Protein AF-A0A954PNB1-F1 (afdb_monomer_lite)

Radius of gyration: 16.3 Å; chains: 1; bounding box: 47×31×42 Å

Sequence (155 aa):
MASLRKEGLSLETLQLLATGQEPADAYVCELLATLESEDEEVRAWASDALQTVEQPAPQLADTLAGLCSSGQTPPVASWACKLLSKLDAAAEQHQSALVDVLEKHPEITVRQQAAIALSTVSKWTSAAAEALQRAASSSDPRLQRLATAALAARR

Foldseek 3Di:
DDDDPDPADDLVRLQCLLVVVDPLLVCLVRLLVQCPDPDPSSNVSSLSSLVRHQAHDLVCLVVLLVQCDLVHDLVSNLSSLQNNLNNQVSLQVSLVSLLCSLPPRPDPSSVLSSLSSLLSHPDDDPSSLVSLVVQCVDPPVSSVVSSVVSNVVPD

Structure (mmCIF, N/CA/C/O backbone):
data_AF-A0A954PNB1-F1
#
_entry.id   AF-A0A954PNB1-F1
#
loop_
_atom_site.group_PDB
_atom_site.id
_atom_site.type_symbol
_atom_site.label_atom_id
_atom_site.label_alt_id
_atom_site.label_comp_id
_atom_site.label_asym_id
_atom_site.label_entity_id
_atom_site.label_seq_id
_atom_site.pdbx_PDB_ins_code
_atom_site.Cartn_x
_atom_site.Cartn_y
_atom_site.Cartn_z
_atom_site.occupancy
_atom_site.B_iso_or_equiv
_atom_site.auth_seq_id
_atom_site.auth_comp_id
_atom_site.auth_asym_id
_atom_site.auth_atom_id
_atom_site.pdbx_PDB_model_num
ATOM 1 N N . MET A 1 1 ? -27.388 -14.432 21.158 1.00 35.84 1 MET A N 1
ATOM 2 C CA . MET A 1 1 ? -26.585 -15.577 20.681 1.00 35.84 1 MET A CA 1
ATOM 3 C C . MET A 1 1 ? -25.169 -15.066 20.499 1.00 35.84 1 MET A C 1
ATOM 5 O O . MET A 1 1 ? -24.960 -14.194 19.673 1.00 35.84 1 MET A O 1
ATOM 9 N N . ALA A 1 2 ? -24.257 -15.479 21.378 1.00 53.31 2 ALA A N 1
ATOM 10 C CA . ALA A 1 2 ? -22.874 -15.015 21.423 1.00 53.31 2 ALA A CA 1
ATOM 11 C C . ALA A 1 2 ? -21.974 -15.972 20.618 1.00 53.31 2 ALA A C 1
ATOM 13 O O . ALA A 1 2 ? -21.882 -17.150 20.957 1.00 53.31 2 ALA A O 1
ATOM 14 N N . SER A 1 3 ? -21.373 -15.476 19.536 1.00 33.75 3 SER A N 1
ATOM 15 C CA . SER A 1 3 ? -20.312 -16.092 18.708 1.00 33.75 3 SER A CA 1
ATOM 16 C C . SER A 1 3 ? -20.123 -15.170 17.499 1.00 33.75 3 SER A C 1
ATOM 18 O O . SER A 1 3 ? -21.112 -14.886 16.845 1.00 33.75 3 SER A O 1
ATOM 20 N N . LEU A 1 4 ? -18.973 -14.614 17.125 1.00 35.09 4 LEU A N 1
ATOM 21 C CA . LEU A 1 4 ? -17.576 -14.805 17.488 1.00 35.09 4 LEU A CA 1
ATOM 22 C C . LEU A 1 4 ? -16.908 -13.416 17.431 1.00 35.09 4 LEU A C 1
ATOM 24 O O . LEU A 1 4 ? -16.832 -12.831 16.355 1.00 35.09 4 LEU A O 1
ATOM 28 N N . ARG A 1 5 ? -16.410 -12.871 18.549 1.00 40.25 5 ARG A N 1
ATOM 29 C CA . ARG A 1 5 ? -15.445 -11.761 18.475 1.00 40.25 5 ARG A CA 1
ATOM 30 C C . ARG A 1 5 ? -14.096 -12.375 18.106 1.00 40.25 5 ARG A C 1
ATOM 32 O O . ARG A 1 5 ? -13.353 -12.775 18.994 1.00 40.25 5 ARG A O 1
ATOM 39 N N . LYS A 1 6 ? -13.819 -12.529 16.807 1.00 45.72 6 LYS A N 1
ATOM 40 C CA . LYS A 1 6 ? -12.425 -12.583 16.350 1.00 45.72 6 LYS A CA 1
ATOM 41 C C . LYS A 1 6 ? -11.812 -11.222 16.678 1.00 45.72 6 LYS A C 1
ATOM 43 O O . LYS A 1 6 ? -12.467 -10.203 16.492 1.00 45.72 6 LYS A O 1
ATOM 48 N N . GLU A 1 7 ? -10.620 -11.247 17.250 1.00 53.81 7 GLU A N 1
ATOM 49 C CA . GLU A 1 7 ? -9.837 -10.110 17.734 1.00 53.81 7 GLU A CA 1
ATOM 50 C C . GLU A 1 7 ? -9.580 -9.083 16.618 1.00 53.81 7 GLU A C 1
ATOM 52 O O . GLU A 1 7 ? -8.560 -9.115 15.941 1.00 53.81 7 GLU A O 1
ATOM 57 N N . GLY A 1 8 ? -10.538 -8.188 16.401 1.00 71.12 8 GLY A N 1
ATOM 58 C CA . GLY A 1 8 ? -10.480 -7.110 15.423 1.00 71.12 8 GLY A CA 1
ATOM 59 C C . GLY A 1 8 ? -11.195 -5.877 15.962 1.00 71.12 8 GLY A C 1
ATOM 60 O O . GLY A 1 8 ? -11.963 -5.963 16.927 1.00 71.12 8 GLY A O 1
ATOM 61 N N . LEU A 1 9 ? -10.916 -4.722 15.361 1.00 87.25 9 LEU A N 1
ATOM 62 C CA . LEU A 1 9 ? -11.548 -3.460 15.740 1.00 87.25 9 LEU A CA 1
ATOM 63 C C . LEU A 1 9 ? -13.069 -3.568 15.572 1.00 87.25 9 LEU A C 1
ATOM 65 O O . LEU A 1 9 ? -13.566 -4.177 14.624 1.00 87.25 9 LEU A O 1
ATOM 69 N N . SER A 1 10 ? -13.820 -2.994 16.514 1.00 91.62 10 SER A N 1
ATOM 70 C CA . SER A 1 10 ? -15.279 -2.961 16.399 1.00 91.62 10 SER A CA 1
ATOM 71 C C . SER A 1 10 ? -15.707 -2.031 15.259 1.00 91.62 10 SER A C 1
ATOM 73 O O . SER A 1 10 ? -14.982 -1.093 14.931 1.00 91.62 10 SER A O 1
ATOM 75 N N . LEU A 1 11 ? -16.894 -2.251 14.681 1.00 92.50 11 LEU A N 1
ATOM 76 C CA . LEU A 1 11 ? -17.430 -1.376 13.629 1.00 92.50 11 LEU A CA 1
ATOM 77 C C . LEU A 1 11 ? -17.511 0.089 14.087 1.00 92.50 11 LEU A C 1
ATOM 79 O O . LEU A 1 11 ? -17.130 0.986 13.345 1.00 92.50 11 LEU A O 1
ATOM 83 N N . GLU A 1 12 ? -17.940 0.315 15.331 1.00 94.31 12 GLU A N 1
ATOM 84 C CA . GLU A 1 12 ? -17.984 1.647 15.942 1.00 94.31 12 GLU A CA 1
ATOM 85 C C . GLU A 1 12 ? -16.582 2.267 16.015 1.00 94.31 12 GLU A C 1
ATOM 87 O O . GLU A 1 12 ? -16.390 3.408 15.608 1.00 94.31 12 GLU A O 1
ATOM 92 N N . THR A 1 13 ? -15.575 1.499 16.443 1.00 95.06 13 THR A N 1
ATOM 93 C CA . THR A 1 13 ? -14.181 1.966 16.471 1.00 95.06 13 THR A CA 1
ATOM 94 C C . THR A 1 13 ? -13.690 2.329 15.072 1.00 95.06 13 THR A C 1
ATOM 96 O O . THR A 1 13 ? -13.130 3.400 14.881 1.00 95.06 13 THR A O 1
ATOM 99 N N . LEU A 1 14 ? -13.933 1.477 14.072 1.00 96.31 14 LEU A N 1
ATOM 100 C CA . LEU A 1 14 ? -13.531 1.749 12.691 1.00 96.31 14 LEU A CA 1
ATOM 101 C C . LEU A 1 14 ? -14.167 3.038 12.156 1.00 96.31 14 LEU A C 1
ATOM 103 O O . LEU A 1 14 ? -13.483 3.835 11.520 1.00 96.31 14 LEU A O 1
ATOM 107 N N . GLN A 1 15 ? -15.446 3.270 12.462 1.00 96.50 15 GLN A N 1
ATOM 108 C CA . GLN A 1 15 ? -16.148 4.500 12.100 1.00 96.50 15 GLN A CA 1
ATOM 109 C C . GLN A 1 15 ? -15.525 5.728 12.768 1.00 96.50 15 GLN A C 1
ATOM 111 O O . GLN A 1 15 ? -15.269 6.711 12.080 1.00 96.50 15 GLN A O 1
ATOM 116 N N . LEU A 1 16 ? -15.224 5.667 14.070 1.00 97.19 16 LEU A N 1
ATOM 117 C CA . LEU A 1 16 ? -14.576 6.767 14.796 1.00 97.19 16 LEU A CA 1
ATOM 118 C C . LEU A 1 16 ? -13.187 7.106 14.225 1.00 97.19 16 LEU A C 1
ATOM 120 O O . LEU A 1 16 ? -12.836 8.282 14.116 1.00 97.19 16 LEU A O 1
ATOM 124 N N . LEU A 1 17 ? -12.409 6.094 13.827 1.00 96.75 17 LEU A N 1
ATOM 125 C CA . LEU A 1 17 ? -11.098 6.282 13.193 1.00 96.75 17 LEU A CA 1
ATOM 126 C C . LEU A 1 17 ? -11.230 6.870 11.776 1.00 96.75 17 LEU A C 1
ATOM 128 O O . LEU A 1 17 ? -10.473 7.763 11.390 1.00 96.75 17 LEU A O 1
ATOM 132 N N . ALA A 1 18 ? -12.213 6.402 11.003 1.00 96.06 18 ALA A N 1
ATOM 133 C CA . ALA A 1 18 ? -12.477 6.862 9.640 1.00 96.06 18 ALA A CA 1
ATOM 134 C C . ALA A 1 18 ? -13.026 8.295 9.578 1.00 96.06 18 ALA A C 1
ATOM 136 O O . ALA A 1 18 ? -12.723 9.036 8.645 1.00 96.06 18 ALA A O 1
ATOM 137 N N . THR A 1 19 ? -13.806 8.718 10.574 1.00 96.06 19 THR A N 1
ATOM 138 C CA . THR A 1 19 ? -14.306 10.098 10.682 1.00 96.06 19 THR A CA 1
ATOM 139 C C . THR A 1 19 ? -13.292 11.050 11.322 1.00 96.06 19 THR A C 1
ATOM 141 O O . THR A 1 19 ? -13.546 12.254 11.383 1.00 96.06 19 THR A O 1
ATOM 144 N N . GLY A 1 20 ? -12.151 10.535 11.796 1.00 92.50 20 GLY A N 1
ATOM 145 C CA . GLY A 1 20 ? -11.115 11.309 12.482 1.00 92.50 20 GLY A CA 1
ATOM 146 C C . GLY A 1 20 ? -11.498 11.742 13.900 1.00 92.50 20 GLY A C 1
ATOM 147 O O . GLY A 1 20 ? -10.863 12.632 14.463 1.00 92.50 20 GLY A O 1
ATOM 148 N N . GLN A 1 21 ? -12.539 11.142 14.486 1.00 93.75 21 GLN A N 1
ATOM 149 C CA . GLN A 1 21 ? -12.881 11.338 15.898 1.00 93.75 21 GLN A CA 1
ATOM 150 C C . GLN A 1 21 ? -11.854 10.668 16.820 1.00 93.75 21 GLN A C 1
ATOM 152 O O . GLN A 1 21 ? -11.622 11.151 17.927 1.00 93.75 21 GLN A O 1
ATOM 157 N N . GLU A 1 22 ? -11.214 9.600 16.341 1.00 92.94 22 GLU A N 1
ATOM 158 C CA . GLU A 1 22 ? -10.046 8.977 16.959 1.00 92.94 22 GLU A CA 1
ATOM 159 C C . GLU A 1 22 ? -8.860 8.926 15.977 1.00 92.94 22 GLU A C 1
ATOM 161 O O . GLU A 1 22 ? -9.062 8.804 14.766 1.00 92.94 22 GLU A O 1
ATOM 166 N N . PRO A 1 23 ? -7.610 9.017 16.469 1.00 93.19 23 PRO A N 1
ATOM 167 C CA . PRO A 1 23 ? -6.432 8.977 15.610 1.00 93.19 23 PRO A CA 1
ATOM 168 C C . PRO A 1 23 ? -6.163 7.558 15.086 1.00 93.19 23 PRO A C 1
ATOM 170 O O . PRO A 1 23 ? -5.864 6.642 15.854 1.00 93.19 23 PRO A O 1
ATOM 173 N N . ALA A 1 24 ? -6.198 7.388 13.762 1.00 95.00 24 ALA A N 1
ATOM 174 C CA . ALA A 1 24 ? -5.935 6.110 13.095 1.00 95.00 24 ALA A CA 1
ATOM 175 C C . ALA A 1 24 ? -4.463 5.664 13.152 1.00 95.00 24 ALA A C 1
ATOM 177 O O . ALA A 1 24 ? -4.180 4.473 13.022 1.00 95.00 24 ALA A O 1
ATOM 178 N N . ASP A 1 25 ? -3.521 6.586 13.388 1.00 92.81 25 ASP A N 1
ATOM 179 C CA . ASP A 1 25 ? -2.079 6.302 13.346 1.00 92.81 25 ASP A CA 1
ATOM 180 C C . ASP A 1 25 ? -1.652 5.229 14.366 1.00 92.81 25 ASP A C 1
ATOM 182 O O . ASP A 1 25 ? -0.714 4.469 14.120 1.00 92.81 25 ASP A O 1
ATOM 186 N N . ALA A 1 26 ? -2.361 5.137 15.497 1.00 91.06 26 ALA A N 1
ATOM 187 C CA . ALA A 1 26 ? -2.098 4.156 16.550 1.00 91.06 26 ALA A CA 1
ATOM 188 C C . ALA A 1 26 ? -2.584 2.735 16.210 1.00 91.06 26 ALA A C 1
ATOM 190 O O . ALA A 1 26 ? -2.170 1.791 16.875 1.00 91.06 26 ALA A O 1
ATOM 191 N N . TYR A 1 27 ? -3.429 2.585 15.186 1.00 94.81 27 TYR A N 1
ATOM 192 C CA . TYR A 1 27 ? -4.116 1.336 14.845 1.00 94.81 27 TYR A CA 1
ATOM 193 C C . TYR A 1 27 ? -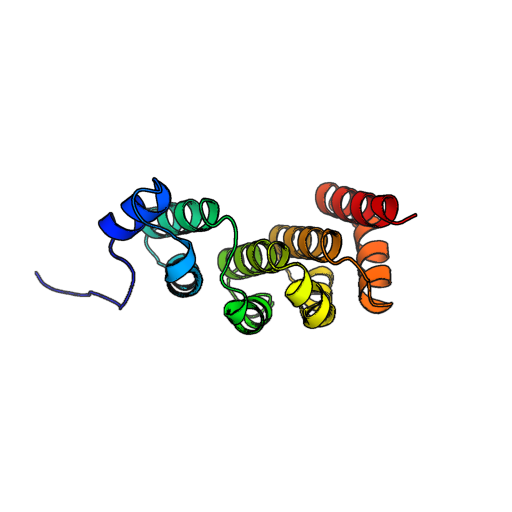3.729 0.797 13.466 1.00 94.81 27 TYR A C 1
ATOM 195 O O . TYR A 1 27 ? -4.431 -0.039 12.905 1.00 94.81 27 TYR A O 1
ATOM 203 N N . VAL A 1 28 ? -2.637 1.284 12.869 1.00 95.56 28 VAL A N 1
ATOM 204 C CA . VAL A 1 28 ? -2.257 0.937 11.488 1.00 95.56 28 VAL A CA 1
ATOM 205 C C . VAL A 1 28 ? -2.164 -0.578 11.271 1.00 95.56 28 VAL A C 1
ATOM 207 O O . VAL A 1 28 ? -2.662 -1.074 10.262 1.00 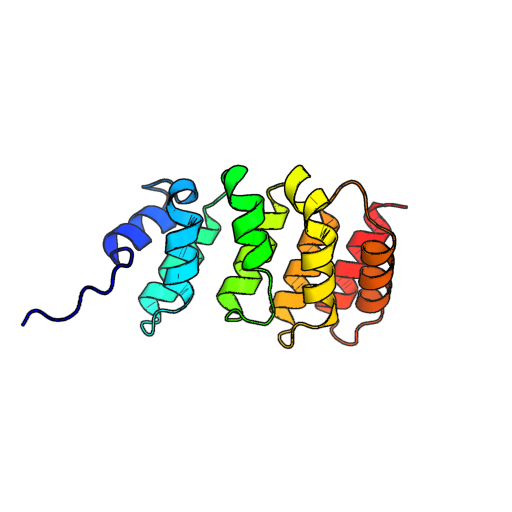95.56 28 VAL A O 1
ATOM 210 N N . CYS A 1 29 ? -1.564 -1.327 12.198 1.00 93.62 29 CYS A N 1
ATOM 211 C CA . CYS A 1 29 ? -1.418 -2.778 12.062 1.00 93.62 29 CYS A CA 1
ATOM 212 C C . CYS A 1 29 ? -2.770 -3.499 12.132 1.00 93.62 29 CYS A C 1
ATOM 214 O O . CYS A 1 29 ? -3.059 -4.368 11.310 1.00 93.62 29 CYS A O 1
ATOM 216 N N . GLU A 1 30 ? -3.613 -3.112 13.083 1.00 94.75 30 GLU A N 1
ATOM 217 C CA . GLU A 1 30 ? -4.952 -3.651 13.291 1.00 94.75 30 GLU A CA 1
ATOM 218 C C . GLU A 1 30 ? -5.867 -3.330 12.108 1.00 94.75 30 GLU A C 1
ATOM 220 O O . GLU A 1 30 ? -6.610 -4.192 11.638 1.00 94.75 30 GLU A O 1
ATOM 225 N N . LEU A 1 31 ? -5.780 -2.112 11.576 1.00 96.62 31 LEU A N 1
ATOM 226 C CA . LEU A 1 31 ? -6.507 -1.682 10.389 1.00 96.62 31 LEU A CA 1
ATOM 227 C C . LEU A 1 31 ? -6.071 -2.471 9.150 1.00 96.62 31 LEU A C 1
ATOM 229 O O . LEU A 1 31 ? -6.927 -2.939 8.402 1.00 96.62 31 LEU A O 1
ATOM 233 N N . LEU A 1 32 ? -4.764 -2.685 8.958 1.00 95.38 32 LEU A N 1
ATOM 234 C CA . LEU A 1 32 ? -4.246 -3.523 7.872 1.00 95.38 32 LEU A CA 1
ATOM 235 C C . LEU A 1 32 ? -4.751 -4.966 7.990 1.00 95.38 32 LEU A C 1
ATOM 237 O O . LEU A 1 32 ? -5.228 -5.511 7.000 1.00 95.38 32 LEU A O 1
ATOM 241 N N . ALA A 1 33 ? -4.733 -5.562 9.184 1.00 93.44 33 ALA A N 1
ATOM 242 C CA . ALA A 1 33 ? -5.301 -6.895 9.405 1.00 93.44 33 ALA A CA 1
ATOM 243 C C . ALA A 1 33 ? -6.820 -6.937 9.135 1.00 93.44 33 ALA A C 1
ATOM 245 O O . ALA A 1 33 ? -7.346 -7.913 8.603 1.00 93.44 33 ALA A O 1
ATOM 246 N N . THR A 1 34 ? -7.535 -5.851 9.442 1.00 95.19 34 THR A N 1
ATOM 247 C CA . THR A 1 34 ? -8.990 -5.743 9.241 1.00 95.19 34 THR A CA 1
ATOM 248 C C . THR A 1 34 ? -9.388 -5.737 7.757 1.00 95.19 34 THR A C 1
ATOM 250 O O . THR A 1 34 ? -10.507 -6.130 7.418 1.00 95.19 34 THR A O 1
ATOM 253 N N . LEU A 1 35 ? -8.473 -5.392 6.842 1.00 95.06 35 LEU A N 1
ATOM 254 C CA . LEU A 1 35 ? -8.706 -5.492 5.394 1.00 95.06 35 LEU A CA 1
ATOM 255 C C . LEU A 1 35 ? -8.936 -6.933 4.909 1.00 95.06 35 LEU A C 1
ATOM 257 O O . LEU A 1 35 ? -9.421 -7.126 3.795 1.00 95.06 35 LEU A O 1
ATOM 261 N N . GLU A 1 36 ? -8.614 -7.937 5.726 1.00 91.75 36 GLU A N 1
ATOM 262 C CA . GLU A 1 36 ? -8.833 -9.358 5.429 1.00 91.75 36 GLU A CA 1
ATOM 263 C C . GLU A 1 36 ? -10.164 -9.889 5.986 1.00 91.75 36 GLU A C 1
ATOM 265 O O . GLU A 1 36 ? -10.465 -11.076 5.858 1.00 91.75 36 GLU A O 1
ATOM 270 N N . SER A 1 37 ? -10.982 -9.023 6.594 1.00 92.19 37 SER A N 1
ATOM 271 C CA . SER A 1 37 ? -12.326 -9.375 7.055 1.00 92.19 37 SER A CA 1
ATOM 272 C C . SER A 1 37 ? -13.191 -9.908 5.908 1.00 92.19 37 SER A C 1
ATOM 274 O O . SER A 1 37 ? -13.142 -9.397 4.789 1.00 92.19 37 SER A O 1
ATOM 276 N N . GLU A 1 38 ? -14.047 -10.893 6.187 1.00 91.06 38 GLU A N 1
ATOM 277 C CA . GLU A 1 38 ? -15.065 -11.363 5.234 1.00 91.06 38 GLU A CA 1
ATOM 278 C C . GLU A 1 38 ? -16.185 -10.327 5.038 1.00 91.06 38 GLU A C 1
ATOM 280 O O . GLU A 1 38 ? -16.792 -10.259 3.968 1.00 91.06 38 GLU A O 1
ATOM 285 N N . ASP A 1 39 ? -16.400 -9.464 6.032 1.00 92.69 39 ASP A N 1
ATOM 286 C CA . ASP A 1 39 ? -17.403 -8.403 6.006 1.00 92.69 39 ASP A CA 1
ATOM 287 C C . ASP A 1 39 ? -16.904 -7.194 5.195 1.00 92.69 39 ASP A C 1
ATOM 289 O O . ASP A 1 39 ? -15.883 -6.578 5.510 1.00 92.69 39 ASP A O 1
ATOM 293 N N . GLU A 1 40 ? -17.625 -6.873 4.119 1.00 93.00 40 GLU A N 1
ATOM 294 C CA . GLU A 1 40 ? -17.298 -5.773 3.211 1.00 93.00 40 GLU A CA 1
ATOM 295 C C . GLU A 1 40 ? -17.388 -4.400 3.873 1.00 93.00 40 GLU A C 1
ATOM 297 O O . GLU A 1 40 ? -16.531 -3.555 3.611 1.00 93.00 40 GLU A O 1
ATOM 302 N N . GLU A 1 41 ? -18.365 -4.189 4.754 1.00 94.06 41 GLU A N 1
ATOM 303 C CA . GLU A 1 41 ? -18.521 -2.927 5.472 1.00 94.06 41 GLU A CA 1
ATOM 304 C C . GLU A 1 41 ? -17.329 -2.710 6.411 1.00 94.06 41 GLU A C 1
ATOM 306 O O . GLU A 1 41 ? -16.730 -1.635 6.433 1.00 94.06 41 GLU A O 1
ATOM 311 N N . VAL A 1 42 ? -16.908 -3.763 7.114 1.00 95.06 42 VAL A N 1
ATOM 312 C CA . VAL A 1 42 ? -15.720 -3.733 7.980 1.00 95.06 42 VAL A CA 1
ATOM 313 C C . VAL A 1 42 ? -14.452 -3.405 7.183 1.00 95.06 42 VAL A C 1
ATOM 315 O O . VAL A 1 42 ? -13.661 -2.559 7.608 1.00 95.06 42 VAL A O 1
ATOM 318 N N . ARG A 1 43 ? -14.260 -4.019 6.004 1.00 94.88 43 ARG A N 1
ATOM 319 C CA . ARG A 1 43 ? -13.115 -3.703 5.130 1.00 94.88 43 ARG A CA 1
ATOM 320 C C . ARG A 1 43 ? -13.149 -2.257 4.635 1.00 94.88 43 ARG A C 1
ATOM 322 O O . ARG A 1 43 ? -12.099 -1.616 4.579 1.00 94.88 43 ARG A O 1
ATOM 329 N N . ALA A 1 44 ? -14.328 -1.758 4.263 1.00 95.75 44 ALA A N 1
ATOM 330 C CA . ALA A 1 44 ? -14.500 -0.395 3.774 1.00 95.75 44 ALA A CA 1
ATOM 331 C C . ALA A 1 44 ? -14.105 0.626 4.848 1.00 95.75 44 ALA A C 1
ATOM 333 O O . ALA A 1 44 ? -13.237 1.461 4.599 1.00 95.75 44 ALA A O 1
ATOM 334 N N . TRP A 1 45 ? -14.628 0.483 6.070 1.00 97.44 45 TRP A N 1
ATOM 335 C CA . TRP A 1 45 ? -14.278 1.386 7.167 1.00 97.44 45 TRP A CA 1
ATOM 336 C C . TRP A 1 45 ? -12.803 1.312 7.563 1.00 97.44 45 TRP A C 1
ATOM 338 O O . TRP A 1 45 ? -12.200 2.343 7.851 1.00 97.44 45 TRP A O 1
ATOM 348 N N . ALA A 1 46 ? -12.187 0.127 7.532 1.00 96.81 46 ALA A N 1
ATOM 349 C CA . ALA A 1 46 ? -10.749 0.009 7.768 1.00 96.81 46 ALA A CA 1
ATOM 350 C C . ALA A 1 46 ? -9.929 0.748 6.701 1.00 96.81 46 ALA A C 1
ATOM 352 O O . ALA A 1 46 ? -8.979 1.456 7.028 1.00 96.81 46 ALA A O 1
ATOM 353 N N . SER A 1 47 ? -10.314 0.630 5.429 1.00 97.06 47 SER A N 1
ATOM 354 C CA . SER A 1 47 ? -9.674 1.361 4.333 1.00 97.06 47 SER A CA 1
ATOM 355 C C . SER A 1 47 ? -9.849 2.879 4.475 1.00 97.06 47 SER A C 1
ATOM 357 O O . SER A 1 47 ? -8.898 3.625 4.234 1.00 97.06 47 SER A O 1
ATOM 359 N N . ASP A 1 48 ? -11.027 3.341 4.893 1.00 97.56 48 ASP A N 1
ATOM 360 C CA . ASP A 1 48 ? -11.291 4.764 5.128 1.00 97.56 48 ASP A CA 1
ATOM 361 C C . ASP A 1 48 ? -10.491 5.297 6.325 1.00 97.56 48 ASP A C 1
ATOM 363 O O . ASP A 1 48 ? -9.878 6.357 6.231 1.00 97.56 48 ASP A O 1
ATOM 367 N N . ALA A 1 49 ? -10.377 4.535 7.413 1.00 97.31 49 ALA A N 1
ATOM 368 C CA . ALA A 1 49 ? -9.502 4.876 8.535 1.00 97.31 49 ALA A CA 1
ATOM 369 C C . ALA A 1 49 ? -8.015 4.912 8.134 1.00 97.31 49 ALA A C 1
ATOM 371 O O . ALA A 1 49 ? -7.300 5.842 8.491 1.00 97.31 49 ALA A O 1
ATOM 372 N N . LEU A 1 50 ? -7.527 3.975 7.315 1.00 97.25 50 LEU A N 1
ATOM 373 C CA . LEU A 1 50 ? -6.152 4.038 6.791 1.00 97.25 50 LEU A CA 1
ATOM 374 C C . LEU A 1 50 ? -5.916 5.271 5.904 1.00 97.25 50 LEU A C 1
ATOM 376 O O . LEU A 1 50 ? -4.782 5.737 5.769 1.00 97.25 50 LEU A O 1
ATOM 380 N N . GLN A 1 51 ? -6.969 5.816 5.290 1.00 96.38 51 GLN A N 1
ATOM 381 C CA . GLN A 1 51 ? -6.892 7.036 4.493 1.00 96.38 51 GLN A CA 1
ATOM 382 C C . GLN A 1 51 ? -6.694 8.292 5.351 1.00 96.38 51 GLN A C 1
ATOM 384 O O . GLN A 1 51 ? -6.116 9.257 4.837 1.00 96.38 51 GLN A O 1
ATOM 389 N N . THR A 1 52 ? -7.129 8.280 6.616 1.00 95.75 52 THR A N 1
ATOM 390 C CA . THR A 1 52 ? -6.949 9.402 7.555 1.00 95.75 52 THR A CA 1
ATOM 391 C C . THR A 1 52 ? -5.559 9.434 8.188 1.00 95.75 52 THR A C 1
ATOM 393 O O . THR A 1 52 ? -5.140 10.488 8.654 1.00 95.75 52 THR A O 1
ATOM 396 N N . VAL A 1 53 ? -4.807 8.327 8.137 1.00 94.75 53 VAL A N 1
ATOM 397 C CA . VAL A 1 53 ? -3.415 8.247 8.614 1.00 94.75 53 VAL A CA 1
ATOM 398 C C . VAL A 1 53 ? -2.546 9.200 7.800 1.00 94.75 53 VAL A C 1
ATOM 400 O O . VAL A 1 53 ? -2.210 8.916 6.644 1.00 94.75 53 VAL A O 1
ATOM 403 N N . GLU A 1 54 ? -2.165 10.340 8.373 1.00 89.12 54 GLU A N 1
ATOM 404 C CA . GLU A 1 54 ? -1.329 11.334 7.696 1.00 89.12 54 GLU A CA 1
ATOM 405 C C . GLU A 1 54 ? 0.140 10.927 7.727 1.00 89.12 54 GLU A C 1
ATOM 407 O O . GLU A 1 54 ? 0.775 10.887 6.666 1.00 89.12 54 GLU A O 1
ATOM 412 N N . GLN A 1 55 ? 0.631 10.550 8.911 1.00 87.38 55 GLN A N 1
ATOM 413 C CA . GLN A 1 55 ? 2.018 10.191 9.170 1.00 87.38 55 GLN A CA 1
ATOM 414 C C . GLN A 1 55 ? 2.081 8.956 10.085 1.00 87.38 55 GLN A C 1
ATOM 416 O O . GLN A 1 55 ? 1.929 9.079 11.301 1.00 87.38 55 GLN A O 1
ATOM 421 N N . PRO A 1 56 ? 2.346 7.762 9.526 1.00 90.31 56 PRO A N 1
ATOM 422 C CA . PRO A 1 56 ? 2.508 6.556 10.326 1.00 90.31 56 PRO A CA 1
ATOM 423 C C . PRO A 1 56 ? 3.649 6.702 11.338 1.00 90.31 56 PRO A C 1
ATOM 425 O O . PRO A 1 56 ? 4.605 7.453 11.128 1.00 90.31 56 PRO A O 1
ATOM 428 N N . ALA A 1 57 ? 3.591 5.931 12.421 1.00 91.50 57 ALA A N 1
ATOM 429 C CA . ALA A 1 57 ? 4.682 5.896 13.383 1.00 91.50 57 ALA A CA 1
ATOM 430 C C . ALA A 1 57 ? 5.961 5.310 12.733 1.00 91.50 57 ALA A C 1
ATOM 432 O O . ALA A 1 57 ? 5.886 4.231 12.138 1.00 91.50 57 ALA A O 1
ATOM 433 N N . PRO A 1 58 ? 7.143 5.950 12.857 1.00 90.12 58 PRO A N 1
ATOM 434 C CA . PRO A 1 58 ? 8.370 5.488 12.198 1.00 90.12 58 PRO A CA 1
ATOM 435 C C . PRO A 1 58 ? 8.764 4.044 12.529 1.00 90.12 58 PRO A C 1
ATOM 437 O O . PRO A 1 58 ? 9.290 3.343 11.669 1.00 90.12 58 PRO A O 1
ATOM 440 N N . GLN A 1 59 ? 8.462 3.567 13.742 1.00 91.44 59 GLN A N 1
ATOM 441 C CA . GLN A 1 59 ? 8.709 2.179 14.150 1.00 91.44 59 GLN A CA 1
ATOM 442 C C . GLN A 1 59 ? 7.912 1.128 13.356 1.00 91.44 59 GLN A C 1
ATOM 444 O O . GLN A 1 59 ? 8.206 -0.059 13.456 1.00 91.44 59 GLN A O 1
ATOM 449 N N . LEU A 1 60 ? 6.915 1.535 12.563 1.00 92.50 60 LEU A N 1
ATOM 450 C CA . LEU A 1 60 ? 6.160 0.633 11.692 1.00 92.50 60 LEU A CA 1
ATOM 451 C C . LEU A 1 60 ? 6.887 0.320 10.380 1.00 92.50 60 LEU A C 1
ATOM 453 O O . LEU A 1 60 ? 6.431 -0.554 9.652 1.00 92.50 60 LEU A O 1
ATOM 457 N N . ALA A 1 61 ? 8.002 0.994 10.080 1.00 92.25 61 ALA A N 1
ATOM 458 C CA . ALA A 1 61 ? 8.784 0.836 8.854 1.00 92.25 61 ALA A CA 1
ATOM 459 C C . ALA A 1 61 ? 9.004 -0.629 8.439 1.00 92.25 61 ALA A C 1
ATOM 461 O O . ALA A 1 61 ? 8.535 -1.041 7.376 1.00 92.25 61 ALA A O 1
ATOM 462 N N . ASP A 1 62 ? 9.635 -1.424 9.309 1.00 92.62 62 ASP A N 1
ATOM 463 C CA . ASP A 1 62 ? 9.943 -2.834 9.043 1.00 92.62 62 ASP A CA 1
ATOM 464 C C . ASP A 1 62 ? 8.673 -3.671 8.841 1.00 92.62 62 ASP A C 1
ATOM 466 O O . ASP A 1 62 ? 8.611 -4.544 7.973 1.00 92.62 62 ASP A O 1
ATOM 470 N N . THR A 1 63 ? 7.631 -3.380 9.626 1.00 93.69 63 THR A N 1
ATOM 471 C CA . THR A 1 63 ? 6.348 -4.091 9.546 1.00 93.69 63 THR A CA 1
ATOM 472 C C . THR A 1 63 ? 5.653 -3.800 8.219 1.00 93.69 63 THR A C 1
ATOM 474 O O . THR A 1 63 ? 5.251 -4.723 7.513 1.00 93.69 63 THR A O 1
ATOM 477 N N . LEU A 1 64 ? 5.564 -2.525 7.829 1.00 94.50 64 LEU A N 1
ATOM 478 C CA . LEU A 1 64 ? 4.988 -2.111 6.552 1.00 94.50 64 LEU A CA 1
ATOM 479 C C . LEU A 1 64 ? 5.788 -2.687 5.383 1.00 94.50 64 LEU A C 1
ATOM 481 O O . LEU A 1 64 ? 5.191 -3.196 4.440 1.00 94.50 64 LEU A O 1
ATOM 485 N N . ALA A 1 65 ? 7.121 -2.684 5.453 1.00 92.44 65 ALA A N 1
ATOM 486 C CA . ALA A 1 65 ? 7.967 -3.290 4.431 1.00 92.44 65 ALA A CA 1
ATOM 487 C C . ALA A 1 65 ? 7.721 -4.802 4.285 1.00 92.44 65 ALA A C 1
ATOM 489 O O . ALA A 1 65 ? 7.629 -5.291 3.161 1.00 92.44 65 ALA A O 1
ATOM 490 N N . GLY A 1 66 ? 7.540 -5.535 5.389 1.00 92.12 66 GLY A N 1
ATOM 491 C CA . GLY A 1 66 ? 7.169 -6.955 5.352 1.00 92.12 66 GLY A CA 1
ATOM 492 C C . GLY A 1 66 ? 5.787 -7.209 4.733 1.00 92.12 66 GLY A C 1
ATOM 493 O O . GLY A 1 66 ? 5.589 -8.199 4.023 1.00 92.12 66 GLY A O 1
ATOM 494 N N . LEU A 1 67 ? 4.844 -6.288 4.945 1.00 93.50 67 LEU A N 1
ATOM 495 C CA . LEU A 1 67 ? 3.501 -6.344 4.360 1.00 93.50 67 LEU A CA 1
ATOM 496 C C . LEU A 1 67 ? 3.465 -5.906 2.885 1.00 93.50 67 LEU A C 1
ATOM 498 O O . LEU A 1 67 ? 2.537 -6.270 2.165 1.00 93.50 67 LEU A O 1
ATOM 502 N N . CYS A 1 68 ? 4.491 -5.198 2.402 1.00 87.12 68 CYS A N 1
ATOM 503 C CA . CYS A 1 68 ? 4.739 -4.949 0.981 1.00 87.12 68 CYS A CA 1
ATOM 504 C C . CYS A 1 68 ? 5.280 -6.223 0.308 1.00 87.12 68 CYS A C 1
ATOM 506 O O . CYS A 1 68 ? 6.402 -6.237 -0.192 1.00 87.12 68 CYS A O 1
ATOM 508 N N . SER A 1 69 ? 4.530 -7.325 0.315 1.00 83.88 69 SER A N 1
ATOM 509 C CA . SER A 1 69 ? 4.970 -8.579 -0.303 1.00 83.88 69 SER A CA 1
ATOM 510 C C . SER A 1 69 ? 3.855 -9.249 -1.096 1.00 83.88 69 SER A C 1
ATOM 512 O O . SER A 1 69 ? 2.671 -9.045 -0.843 1.00 83.88 69 SER A O 1
ATOM 514 N N . SER A 1 70 ? 4.242 -10.086 -2.061 1.00 66.50 70 SER A N 1
ATOM 515 C CA . SER A 1 70 ? 3.310 -10.884 -2.868 1.00 66.50 70 SER A CA 1
ATOM 516 C C . SER A 1 70 ? 2.627 -12.014 -2.091 1.00 66.50 70 SER A C 1
ATOM 518 O O . SER A 1 70 ? 1.763 -12.687 -2.648 1.00 66.50 70 SER A O 1
ATOM 520 N N . GLY A 1 71 ? 3.020 -12.241 -0.832 1.00 76.69 71 GLY A N 1
ATOM 521 C CA . GLY A 1 71 ? 2.353 -13.174 0.075 1.00 76.69 71 GLY A CA 1
ATOM 522 C C . GLY A 1 71 ? 1.103 -12.594 0.742 1.00 76.69 71 GLY A C 1
ATOM 523 O O . GLY A 1 71 ? 0.309 -13.362 1.276 1.00 76.69 71 GLY A O 1
ATOM 524 N N . GLN A 1 72 ? 0.914 -11.271 0.699 1.00 85.00 72 GLN A N 1
ATOM 525 C CA . GLN A 1 72 ? -0.233 -10.596 1.302 1.00 85.00 72 GLN A CA 1
ATOM 526 C C . GLN A 1 72 ? -1.392 -10.431 0.319 1.00 85.00 72 GLN A C 1
ATOM 528 O O . GLN A 1 72 ? -1.220 -10.434 -0.902 1.00 85.00 72 GLN A O 1
ATOM 533 N N . THR A 1 73 ? -2.594 -10.223 0.861 1.00 90.06 73 THR A N 1
ATOM 534 C CA . THR A 1 73 ? -3.738 -9.835 0.037 1.00 90.06 73 THR A CA 1
ATOM 535 C C . THR A 1 73 ? -3.481 -8.477 -0.637 1.00 90.06 73 THR A C 1
ATOM 537 O O . THR A 1 73 ? -2.838 -7.595 -0.053 1.00 90.06 73 THR A O 1
ATOM 540 N N . PRO A 1 74 ? -3.993 -8.254 -1.861 1.00 93.56 74 PRO A N 1
ATOM 541 C CA . PRO A 1 74 ? -3.737 -7.013 -2.589 1.00 93.56 74 PRO A CA 1
ATOM 542 C C . PRO A 1 74 ? -4.104 -5.722 -1.839 1.00 93.56 74 PRO A C 1
ATOM 544 O O . PRO A 1 74 ? -3.328 -4.766 -1.925 1.00 93.56 74 PRO A O 1
ATOM 547 N N . PRO A 1 75 ? -5.222 -5.651 -1.081 1.00 94.00 75 PRO A N 1
ATOM 548 C CA . PRO A 1 75 ? -5.530 -4.476 -0.270 1.00 94.00 75 PRO A CA 1
ATOM 549 C C . PRO A 1 75 ? -4.457 -4.190 0.784 1.00 94.00 75 PRO A C 1
ATOM 551 O O . PRO A 1 75 ? -4.023 -3.044 0.906 1.00 94.00 75 PRO A O 1
ATOM 554 N N . VAL A 1 76 ? -3.983 -5.224 1.491 1.00 95.38 76 VAL A N 1
ATOM 555 C CA . VAL A 1 76 ? -2.952 -5.095 2.531 1.00 95.38 76 VAL A CA 1
ATOM 556 C C . VAL A 1 76 ? -1.636 -4.620 1.928 1.00 95.38 76 VAL A C 1
ATOM 558 O O . VAL A 1 76 ? -1.085 -3.620 2.383 1.00 95.38 76 VAL A O 1
ATOM 561 N N . ALA A 1 77 ? -1.166 -5.270 0.860 1.00 95.06 77 ALA A N 1
ATOM 562 C CA . ALA A 1 77 ? 0.088 -4.896 0.209 1.00 95.06 77 ALA A CA 1
ATOM 563 C C . ALA A 1 77 ? 0.042 -3.468 -0.366 1.00 95.06 77 ALA A C 1
ATOM 565 O O . ALA A 1 77 ? 0.989 -2.695 -0.217 1.00 95.06 77 ALA A O 1
ATOM 566 N N . SER A 1 78 ? -1.083 -3.088 -0.982 1.00 95.06 78 SER A N 1
ATOM 567 C CA . SER A 1 78 ? -1.300 -1.742 -1.522 1.00 95.06 78 SER A CA 1
ATOM 568 C C . SER A 1 78 ? -1.234 -0.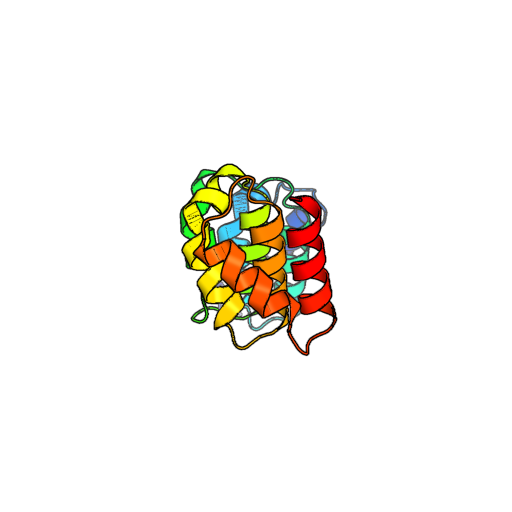671 -0.427 1.00 95.06 78 SER A C 1
ATOM 570 O O . SER A 1 78 ? -0.536 0.335 -0.586 1.00 95.06 78 SER A O 1
ATOM 572 N N . TRP A 1 79 ? -1.944 -0.874 0.687 1.00 96.50 79 TRP A N 1
ATOM 573 C CA . TRP A 1 79 ? -1.924 0.065 1.810 1.00 96.50 79 TRP A CA 1
ATOM 574 C C . TRP A 1 79 ? -0.564 0.112 2.501 1.00 96.50 79 TRP A C 1
ATOM 576 O O . TRP A 1 79 ? -0.088 1.204 2.804 1.00 96.50 79 TRP A O 1
ATOM 586 N N . ALA A 1 80 ? 0.107 -1.027 2.662 1.00 95.38 80 ALA A N 1
ATOM 587 C CA . ALA A 1 80 ? 1.450 -1.080 3.222 1.00 95.38 80 ALA A CA 1
ATOM 588 C C . ALA A 1 80 ? 2.445 -0.239 2.402 1.00 95.38 80 ALA A C 1
ATOM 590 O O . ALA A 1 80 ? 3.136 0.606 2.972 1.00 95.38 80 ALA A O 1
ATOM 591 N N . CYS A 1 81 ? 2.449 -0.373 1.067 1.00 94.88 81 CYS A N 1
ATOM 592 C CA . CYS A 1 81 ? 3.290 0.450 0.186 1.00 94.88 81 CYS A CA 1
ATOM 593 C C . CYS A 1 81 ? 2.979 1.946 0.331 1.00 94.88 81 CYS A C 1
ATOM 595 O O . CYS A 1 81 ? 3.890 2.769 0.428 1.00 94.88 81 CYS A O 1
ATOM 597 N N . LYS A 1 82 ? 1.690 2.304 0.364 1.00 94.69 82 LYS A N 1
ATOM 598 C CA . LYS A 1 82 ? 1.238 3.698 0.473 1.00 94.69 82 LYS A CA 1
ATOM 599 C C . LYS A 1 82 ? 1.584 4.339 1.819 1.00 94.69 82 LYS A C 1
ATOM 601 O O . LYS A 1 82 ? 1.862 5.531 1.877 1.00 94.69 82 LYS A O 1
ATOM 606 N N . LEU A 1 83 ? 1.540 3.584 2.910 1.00 94.81 83 LEU A N 1
ATOM 607 C CA . LEU A 1 83 ? 1.928 4.092 4.226 1.00 94.81 83 LEU A CA 1
ATOM 608 C C . LEU A 1 83 ? 3.448 4.166 4.354 1.00 94.81 83 LEU A C 1
ATOM 610 O O . LEU A 1 83 ? 3.965 5.156 4.863 1.00 94.81 83 LEU A O 1
ATOM 614 N N . LEU A 1 84 ? 4.172 3.184 3.813 1.00 93.31 84 LEU A N 1
ATOM 615 C CA . LEU A 1 84 ? 5.630 3.215 3.779 1.00 93.31 84 LEU A CA 1
ATOM 616 C C . LEU A 1 84 ? 6.147 4.434 3.001 1.00 93.31 84 LEU A C 1
ATOM 618 O O . LEU A 1 84 ? 7.110 5.057 3.432 1.00 93.31 84 LEU A O 1
ATOM 622 N N . SER A 1 85 ? 5.469 4.849 1.922 1.00 91.00 85 SER A N 1
ATOM 623 C CA . SER A 1 85 ? 5.848 6.053 1.165 1.00 91.00 85 SER A CA 1
ATOM 624 C C . SER A 1 85 ? 5.762 7.355 1.959 1.00 91.00 85 SER A C 1
ATOM 626 O O . SER A 1 85 ? 6.350 8.345 1.538 1.00 91.00 85 SER A O 1
ATOM 628 N N . LYS A 1 86 ? 4.997 7.374 3.059 1.00 91.56 86 LYS A N 1
ATOM 629 C CA . LYS A 1 86 ? 4.861 8.521 3.972 1.00 91.56 86 LYS A CA 1
ATOM 630 C C . LYS A 1 86 ? 5.967 8.560 5.032 1.00 91.56 86 LYS A C 1
ATOM 632 O O . LYS A 1 86 ? 6.064 9.525 5.783 1.00 91.56 86 LYS A O 1
ATOM 637 N N . LEU A 1 87 ? 6.787 7.512 5.108 1.00 88.62 87 LEU A N 1
ATOM 638 C CA . LEU A 1 87 ? 7.923 7.394 6.011 1.00 88.62 87 LEU A CA 1
ATOM 639 C C . LEU A 1 87 ? 9.226 7.604 5.226 1.00 88.62 87 LEU A C 1
ATOM 641 O O . LEU A 1 87 ? 9.973 6.650 5.031 1.00 88.62 87 LEU A O 1
ATOM 645 N N . ASP A 1 88 ? 9.497 8.831 4.767 1.00 76.31 88 ASP A N 1
ATOM 646 C CA . ASP A 1 88 ? 10.596 9.168 3.836 1.00 76.31 88 ASP A CA 1
ATOM 647 C C . ASP A 1 88 ? 11.895 8.365 4.061 1.00 76.31 88 ASP A C 1
ATOM 649 O O . ASP A 1 88 ? 12.340 7.641 3.171 1.00 76.31 88 ASP A O 1
ATOM 653 N N . ALA A 1 89 ? 12.473 8.422 5.269 1.00 76.81 89 ALA A N 1
ATOM 654 C CA . ALA A 1 89 ? 13.718 7.721 5.608 1.00 76.81 89 ALA A CA 1
ATOM 655 C C . ALA A 1 89 ? 13.592 6.183 5.602 1.00 76.81 89 ALA A C 1
ATOM 657 O O . ALA A 1 89 ? 14.533 5.479 5.237 1.00 76.81 89 ALA A O 1
ATOM 658 N N . ALA A 1 90 ? 12.434 5.651 5.995 1.00 74.00 90 ALA A N 1
ATOM 659 C CA . ALA A 1 90 ? 12.176 4.214 6.001 1.00 74.00 90 ALA A CA 1
ATOM 660 C C . ALA A 1 90 ? 11.982 3.668 4.584 1.00 74.00 90 ALA A C 1
ATOM 662 O O . ALA A 1 90 ? 12.493 2.599 4.250 1.00 74.00 90 ALA A O 1
ATOM 663 N N . ALA A 1 91 ? 11.301 4.421 3.717 1.00 74.44 91 ALA A N 1
ATOM 664 C CA . ALA A 1 91 ? 11.164 4.060 2.314 1.00 74.44 91 ALA A CA 1
ATOM 665 C C . ALA A 1 91 ? 12.544 3.939 1.639 1.00 74.44 91 ALA A C 1
ATOM 667 O O . ALA A 1 91 ? 12.743 3.054 0.805 1.00 74.44 91 ALA A O 1
ATOM 668 N N . GLU A 1 92 ? 13.526 4.763 2.038 1.00 82.50 92 GLU A N 1
ATOM 669 C CA . GLU A 1 92 ? 14.902 4.639 1.540 1.00 82.50 92 GLU A CA 1
ATOM 670 C C . GLU A 1 92 ? 15.572 3.325 1.957 1.00 82.50 92 GLU A C 1
ATOM 672 O O . GLU A 1 92 ? 16.275 2.717 1.146 1.00 82.50 92 GLU A O 1
ATOM 677 N N . GLN A 1 93 ? 15.354 2.881 3.198 1.00 88.94 93 GLN A N 1
ATOM 678 C CA . GLN A 1 93 ? 15.927 1.646 3.744 1.00 88.94 93 GLN A CA 1
ATOM 679 C C . GLN A 1 93 ? 15.283 0.389 3.144 1.00 88.94 93 GLN A C 1
ATOM 681 O O . GLN A 1 93 ? 15.952 -0.629 2.976 1.00 88.94 93 GLN A O 1
ATOM 686 N N . HIS A 1 94 ? 14.008 0.472 2.757 1.00 92.06 94 HIS A N 1
ATOM 687 C CA . HIS A 1 94 ? 13.219 -0.659 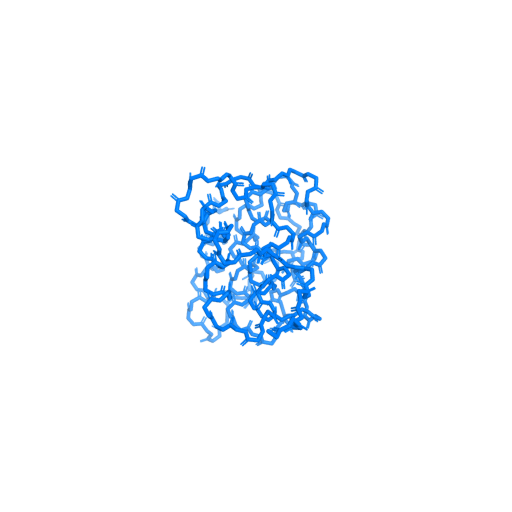2.261 1.00 92.06 94 HIS A CA 1
ATOM 688 C C . HIS A 1 94 ? 13.000 -0.656 0.741 1.00 92.06 94 HIS A C 1
ATOM 690 O O . HIS A 1 94 ? 12.080 -1.300 0.232 1.00 92.06 94 HIS A O 1
ATOM 696 N N . GLN A 1 95 ? 13.868 0.021 -0.017 1.00 93.81 95 GLN A N 1
ATOM 697 C CA . GLN A 1 95 ? 13.788 0.053 -1.482 1.00 93.81 95 GLN A CA 1
ATOM 698 C C . GLN A 1 95 ? 13.787 -1.334 -2.126 1.00 93.81 95 GLN A C 1
ATOM 700 O O . GLN A 1 95 ? 13.116 -1.520 -3.135 1.00 93.81 95 GLN A O 1
ATOM 705 N N . SER A 1 96 ? 14.513 -2.307 -1.566 1.00 93.06 96 SER A N 1
ATOM 706 C CA . SER A 1 96 ? 14.551 -3.675 -2.100 1.00 93.06 96 SER A CA 1
ATOM 707 C C . SER A 1 96 ? 13.171 -4.335 -2.087 1.00 93.06 96 SER A C 1
ATOM 709 O O . SER A 1 96 ? 12.764 -4.896 -3.100 1.00 93.06 96 SER A O 1
ATOM 711 N N . ALA A 1 97 ? 12.423 -4.198 -0.988 1.00 92.44 97 ALA A N 1
ATOM 712 C CA . ALA A 1 97 ? 11.061 -4.714 -0.878 1.00 92.44 97 ALA A CA 1
ATOM 713 C C . ALA A 1 97 ? 10.125 -4.033 -1.889 1.00 92.44 97 ALA A C 1
ATOM 715 O O . ALA A 1 97 ? 9.380 -4.700 -2.605 1.00 92.44 97 ALA A O 1
ATOM 716 N N . LEU A 1 98 ? 10.218 -2.705 -2.020 1.00 94.50 98 LEU A N 1
ATOM 717 C CA . LEU A 1 98 ? 9.427 -1.950 -2.996 1.00 94.50 98 LEU A CA 1
ATOM 718 C C . LEU A 1 98 ? 9.760 -2.334 -4.447 1.00 94.50 98 LEU A C 1
ATOM 720 O O . LEU A 1 98 ? 8.857 -2.427 -5.277 1.00 94.50 98 LEU A O 1
ATOM 724 N N . VAL A 1 99 ? 11.034 -2.588 -4.759 1.00 95.62 99 VAL A N 1
ATOM 725 C CA . VAL A 1 99 ? 11.469 -3.089 -6.072 1.00 95.62 99 VAL A CA 1
ATOM 726 C C . VAL A 1 99 ? 10.882 -4.467 -6.347 1.00 95.62 99 VAL A C 1
ATOM 728 O O . VAL A 1 99 ? 10.293 -4.673 -7.407 1.00 95.62 99 VAL A O 1
ATOM 731 N N . ASP A 1 100 ? 10.971 -5.392 -5.391 1.00 94.50 100 ASP A N 1
ATOM 732 C CA . ASP A 1 100 ? 10.411 -6.733 -5.552 1.00 94.50 100 ASP A CA 1
ATOM 733 C C . ASP A 1 100 ? 8.902 -6.689 -5.826 1.00 94.50 100 ASP A C 1
ATOM 735 O O . ASP A 1 100 ? 8.421 -7.372 -6.734 1.00 94.50 100 ASP A O 1
ATOM 739 N N . VAL A 1 101 ? 8.157 -5.841 -5.111 1.00 95.44 101 VAL A N 1
ATOM 740 C CA . VAL A 1 101 ? 6.722 -5.633 -5.361 1.00 95.44 101 VAL A CA 1
ATOM 741 C C . VAL A 1 101 ? 6.476 -5.044 -6.743 1.00 95.44 101 VAL A C 1
ATOM 743 O O . VAL A 1 101 ? 5.645 -5.569 -7.485 1.00 95.44 101 VAL A O 1
ATOM 746 N N . LEU A 1 102 ? 7.190 -3.975 -7.105 1.00 96.31 102 LEU A N 1
ATOM 747 C CA . LEU A 1 102 ? 7.039 -3.300 -8.393 1.00 96.31 102 LEU A CA 1
ATOM 748 C C . LEU A 1 102 ? 7.242 -4.258 -9.572 1.00 96.31 102 LEU A C 1
ATOM 750 O O . LEU A 1 102 ? 6.587 -4.107 -10.599 1.00 96.31 102 LEU A O 1
ATOM 754 N N . GLU A 1 103 ? 8.127 -5.240 -9.440 1.00 94.62 103 GLU A N 1
ATOM 755 C CA . GLU A 1 103 ? 8.472 -6.141 -10.539 1.00 94.62 103 GLU A CA 1
ATOM 756 C C . GLU A 1 103 ? 7.654 -7.426 -10.561 1.00 94.62 103 GLU A C 1
ATOM 758 O O . GLU A 1 103 ? 7.330 -7.927 -11.639 1.00 94.62 103 GLU A O 1
ATOM 763 N N . LYS A 1 104 ? 7.333 -7.978 -9.387 1.00 93.19 104 LYS A N 1
ATOM 764 C CA . LYS A 1 104 ? 6.850 -9.361 -9.269 1.00 93.19 104 LYS A CA 1
ATOM 765 C C . LYS A 1 104 ? 5.410 -9.465 -8.786 1.00 93.19 104 LYS A C 1
ATOM 767 O O . LYS A 1 104 ? 4.820 -10.536 -8.922 1.00 93.19 104 LYS A O 1
ATOM 772 N N . HIS A 1 105 ? 4.828 -8.405 -8.219 1.00 94.56 105 HIS A N 1
ATOM 773 C CA . HIS A 1 105 ? 3.478 -8.504 -7.671 1.00 94.56 105 HIS A CA 1
ATOM 774 C C . HIS A 1 105 ? 2.446 -8.718 -8.797 1.00 94.56 105 HIS A C 1
ATOM 776 O O . HIS A 1 105 ? 2.450 -7.961 -9.777 1.00 94.56 105 HIS A O 1
ATOM 782 N N . PRO A 1 106 ? 1.544 -9.715 -8.686 1.00 92.50 106 PRO A N 1
ATOM 783 C CA . PRO A 1 106 ? 0.585 -10.029 -9.748 1.00 92.50 106 PRO A CA 1
ATOM 784 C C . PRO A 1 106 ? -0.396 -8.877 -9.997 1.00 92.50 106 PRO A C 1
ATOM 786 O O . PRO A 1 106 ? -0.655 -8.514 -11.147 1.00 92.50 106 PRO A O 1
ATOM 789 N N . GLU A 1 107 ? -0.867 -8.240 -8.924 1.00 95.12 107 GLU A N 1
ATOM 790 C CA . GLU A 1 107 ? -1.818 -7.130 -9.005 1.00 95.12 107 GLU A CA 1
ATOM 791 C C . GLU A 1 107 ? -1.177 -5.809 -9.420 1.00 95.12 107 GLU A C 1
ATOM 793 O O . GLU A 1 107 ? -0.253 -5.306 -8.773 1.00 95.12 107 GLU A O 1
ATOM 798 N N . ILE A 1 108 ? -1.730 -5.205 -10.474 1.00 95.38 108 ILE A N 1
ATOM 799 C CA . ILE A 1 108 ? -1.240 -3.944 -11.037 1.00 95.38 108 ILE A CA 1
ATOM 800 C C . ILE A 1 108 ? -1.381 -2.770 -10.063 1.00 95.38 108 ILE A C 1
ATOM 802 O O . ILE A 1 108 ? -0.510 -1.903 -10.020 1.00 95.38 108 ILE A O 1
ATOM 806 N N . THR A 1 109 ? -2.439 -2.744 -9.254 1.00 94.56 109 THR A N 1
ATOM 807 C CA . THR A 1 109 ? -2.691 -1.677 -8.274 1.00 94.56 109 THR A CA 1
ATOM 808 C C . THR A 1 109 ? -1.602 -1.630 -7.205 1.00 94.56 109 THR A C 1
ATOM 810 O O . THR A 1 109 ? -1.131 -0.548 -6.857 1.00 94.56 109 THR A O 1
ATOM 813 N N . VAL A 1 110 ? -1.129 -2.794 -6.755 1.00 95.88 110 VAL A N 1
ATOM 814 C CA . VAL A 1 110 ? -0.032 -2.905 -5.786 1.00 95.88 110 VAL A CA 1
ATOM 815 C C . VAL A 1 110 ? 1.293 -2.469 -6.418 1.00 95.88 110 VAL A C 1
ATOM 817 O O . VAL A 1 110 ? 2.010 -1.660 -5.831 1.00 95.88 110 VAL A O 1
ATOM 820 N N . ARG A 1 111 ? 1.582 -2.889 -7.662 1.00 97.06 111 ARG A N 1
ATOM 821 C CA . ARG A 1 111 ? 2.766 -2.405 -8.403 1.00 97.06 111 ARG A CA 1
ATOM 822 C C . ARG A 1 111 ? 2.769 -0.882 -8.558 1.00 97.06 111 ARG A C 1
ATOM 824 O O . ARG A 1 111 ? 3.808 -0.243 -8.416 1.00 97.06 111 ARG A O 1
ATOM 831 N N . GLN A 1 112 ? 1.609 -0.281 -8.824 1.00 96.88 112 GLN A N 1
ATOM 832 C CA . GLN A 1 112 ? 1.463 1.174 -8.904 1.00 96.88 112 GLN A CA 1
ATOM 833 C C . GLN A 1 112 ? 1.759 1.862 -7.564 1.00 96.88 112 GLN A C 1
ATOM 835 O O . GLN A 1 112 ? 2.416 2.903 -7.570 1.00 96.88 112 GLN A O 1
ATOM 840 N N . GLN A 1 113 ? 1.327 1.300 -6.427 1.00 95.88 113 GLN A N 1
ATOM 841 C CA . GLN A 1 113 ? 1.680 1.847 -5.109 1.00 95.88 113 GLN A CA 1
ATOM 842 C C . GLN A 1 113 ? 3.172 1.717 -4.811 1.00 95.88 113 GLN A C 1
ATOM 844 O O . GLN A 1 113 ? 3.760 2.661 -4.294 1.00 95.88 113 GLN A O 1
ATOM 849 N N . ALA A 1 114 ? 3.811 0.612 -5.199 1.00 95.56 114 ALA A N 1
ATOM 850 C CA . ALA A 1 114 ? 5.258 0.474 -5.068 1.00 95.56 114 ALA A CA 1
ATOM 851 C C . ALA A 1 114 ? 6.020 1.520 -5.904 1.00 95.56 114 ALA A C 1
ATOM 853 O O . ALA A 1 114 ? 6.975 2.122 -5.416 1.00 95.56 114 ALA A O 1
ATOM 854 N N . ALA A 1 115 ? 5.563 1.816 -7.127 1.00 96.25 115 ALA A N 1
ATOM 855 C CA . ALA A 1 115 ? 6.134 2.894 -7.941 1.00 96.25 115 ALA A CA 1
ATOM 856 C C . ALA A 1 115 ? 5.958 4.280 -7.292 1.00 96.25 115 ALA A C 1
ATOM 858 O O . ALA A 1 115 ? 6.890 5.085 -7.306 1.00 96.25 115 ALA A O 1
ATOM 859 N N . ILE A 1 116 ? 4.787 4.557 -6.702 1.00 94.50 116 ILE A N 1
ATOM 860 C CA . ILE A 1 116 ? 4.544 5.790 -5.935 1.00 94.50 116 ILE A CA 1
ATOM 861 C C . ILE A 1 116 ? 5.492 5.857 -4.736 1.00 94.50 116 ILE A C 1
ATOM 863 O O . ILE A 1 116 ? 6.141 6.881 -4.543 1.00 94.50 116 ILE A O 1
ATOM 867 N N . ALA A 1 117 ? 5.629 4.770 -3.979 1.00 93.62 117 ALA A N 1
ATOM 868 C CA . ALA A 1 117 ? 6.508 4.720 -2.821 1.00 93.62 117 ALA A CA 1
ATOM 869 C C . ALA A 1 117 ? 7.973 4.953 -3.187 1.00 93.62 117 ALA A C 1
ATOM 871 O O . ALA A 1 117 ? 8.642 5.767 -2.565 1.00 93.62 117 ALA A O 1
ATOM 872 N N . LEU A 1 118 ? 8.460 4.338 -4.265 1.00 94.06 118 LEU A N 1
ATOM 873 C CA . LEU A 1 118 ? 9.802 4.629 -4.761 1.00 94.06 118 LEU A CA 1
ATOM 874 C C . LEU A 1 118 ? 9.942 6.091 -5.202 1.00 94.06 118 LEU A C 1
ATOM 876 O O . LEU A 1 118 ? 11.008 6.670 -5.026 1.00 94.06 118 LEU A O 1
ATOM 880 N N . SER A 1 119 ? 8.893 6.733 -5.723 1.00 91.88 119 SER A N 1
ATOM 881 C CA . SER A 1 119 ? 8.978 8.138 -6.144 1.00 91.88 119 SER A CA 1
ATOM 882 C C . SER A 1 119 ? 9.252 9.123 -4.995 1.00 91.88 119 SER A C 1
ATOM 884 O O . SER A 1 119 ? 9.863 10.167 -5.243 1.00 91.88 119 SER A O 1
ATOM 886 N N . THR A 1 120 ? 8.895 8.777 -3.750 1.00 89.62 120 THR A N 1
ATOM 887 C CA . THR A 1 120 ? 9.115 9.632 -2.565 1.00 89.62 120 THR A CA 1
ATOM 888 C C . THR A 1 120 ? 10.516 9.483 -1.952 1.00 89.62 120 THR A C 1
ATOM 890 O O . THR A 1 120 ? 11.015 10.407 -1.324 1.00 89.62 120 THR A O 1
ATOM 893 N N . VAL A 1 121 ? 11.212 8.370 -2.208 1.00 88.19 121 VAL A N 1
ATOM 894 C CA . VAL A 1 121 ? 12.527 8.018 -1.620 1.00 88.19 121 VAL A CA 1
ATOM 895 C C . VAL A 1 121 ? 13.657 8.913 -2.109 1.00 88.19 121 VAL A C 1
ATOM 897 O O . VAL A 1 121 ? 14.114 8.650 -3.204 1.00 88.19 121 VAL A O 1
ATOM 900 N N . SER A 1 122 ? 14.177 9.901 -1.383 1.00 85.38 122 SER A N 1
ATOM 901 C CA . SER A 1 122 ? 15.130 10.908 -1.918 1.00 85.38 122 SER A CA 1
ATOM 902 C C . SER A 1 122 ? 16.346 10.357 -2.686 1.00 85.38 122 SER A C 1
ATOM 904 O O . SER A 1 122 ? 16.737 10.934 -3.706 1.00 85.38 122 SER A O 1
ATOM 906 N N . LYS A 1 123 ? 16.923 9.220 -2.275 1.00 88.56 123 LYS A N 1
ATOM 907 C CA . LYS A 1 123 ? 18.050 8.583 -2.980 1.00 88.56 123 LYS A CA 1
ATOM 908 C C . LYS A 1 123 ? 17.749 7.155 -3.426 1.00 88.56 123 LYS A C 1
ATOM 910 O O . LYS A 1 123 ? 17.659 6.240 -2.612 1.00 88.56 123 LYS A O 1
ATOM 915 N N . TRP A 1 124 ? 17.711 6.936 -4.740 1.00 91.75 124 TRP A N 1
ATOM 916 C CA . TRP A 1 124 ? 17.537 5.594 -5.291 1.00 91.75 124 TRP A CA 1
ATOM 917 C C . TRP A 1 124 ? 18.811 4.762 -5.293 1.00 91.75 124 TRP A C 1
ATOM 919 O O . TRP A 1 124 ? 19.905 5.237 -5.604 1.00 91.75 124 TRP A O 1
ATOM 929 N N . THR A 1 125 ? 18.628 3.477 -5.021 1.00 94.06 125 THR A N 1
ATOM 930 C CA . THR A 1 125 ? 19.559 2.425 -5.421 1.00 94.06 125 THR A CA 1
ATOM 931 C C . THR A 1 125 ? 19.513 2.223 -6.938 1.00 94.06 125 THR A C 1
ATOM 933 O O . THR A 1 125 ? 18.518 2.543 -7.593 1.00 94.06 125 THR A O 1
ATOM 936 N N . SER A 1 126 ? 20.568 1.635 -7.510 1.00 94.50 126 SER A N 1
ATOM 937 C CA . SER A 1 126 ? 20.581 1.263 -8.932 1.00 94.50 126 SER A CA 1
ATOM 938 C C . SER A 1 126 ? 19.411 0.341 -9.291 1.00 94.50 126 SER A C 1
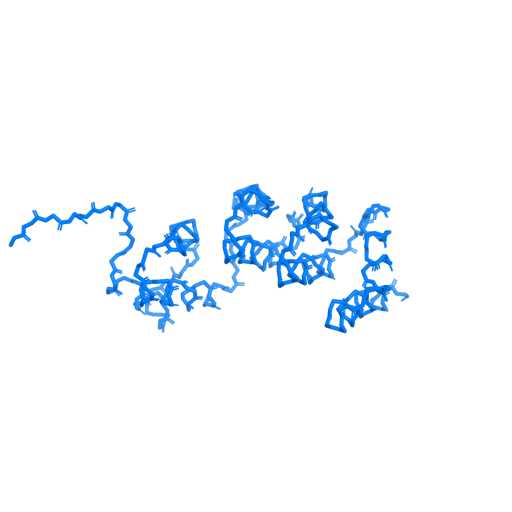ATOM 940 O O . SER A 1 126 ? 18.753 0.559 -10.303 1.00 94.50 126 SER A O 1
ATOM 942 N N . ALA A 1 127 ? 19.084 -0.616 -8.415 1.00 95.62 127 ALA A N 1
ATOM 943 C CA . ALA A 1 127 ? 17.958 -1.527 -8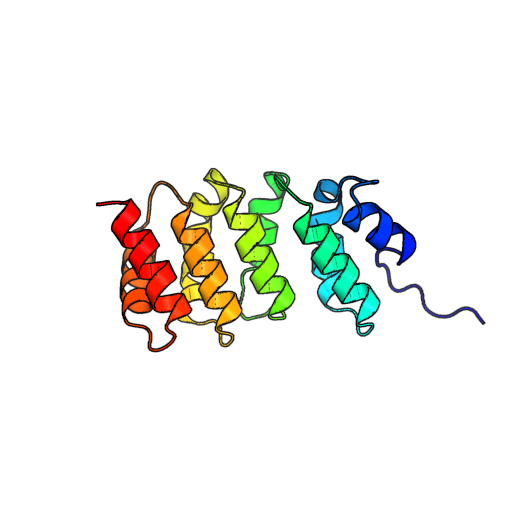.605 1.00 95.62 127 ALA A CA 1
ATOM 944 C C . ALA A 1 127 ? 16.611 -0.786 -8.670 1.00 95.62 127 ALA A C 1
ATOM 946 O O . ALA A 1 127 ? 15.800 -1.069 -9.548 1.00 95.62 127 ALA A O 1
ATOM 947 N N . ALA A 1 128 ? 16.387 0.203 -7.797 1.00 95.31 128 ALA A N 1
ATOM 948 C CA . ALA A 1 128 ? 15.175 1.023 -7.830 1.00 95.31 128 ALA A CA 1
ATOM 949 C C . ALA A 1 128 ? 15.063 1.845 -9.121 1.00 95.31 128 ALA A C 1
ATOM 951 O O . ALA A 1 128 ? 13.996 1.894 -9.736 1.00 95.31 128 ALA A O 1
ATOM 952 N N . ALA A 1 129 ? 16.168 2.444 -9.570 1.00 95.62 129 ALA A N 1
ATOM 953 C CA . ALA A 1 129 ? 16.196 3.190 -10.822 1.00 95.62 129 ALA A CA 1
ATOM 954 C C . ALA A 1 129 ? 15.913 2.291 -12.041 1.00 95.62 129 ALA A C 1
ATOM 956 O O . ALA A 1 129 ? 15.156 2.686 -12.928 1.00 95.62 129 ALA A O 1
ATOM 957 N N . GLU A 1 130 ? 16.488 1.089 -12.092 1.00 96.88 130 GLU A N 1
ATOM 958 C CA . GLU A 1 130 ? 16.248 0.117 -13.167 1.00 96.88 130 GLU A CA 1
ATOM 959 C C . GLU A 1 130 ? 14.807 -0.406 -13.166 1.00 96.88 130 GLU A C 1
ATOM 961 O O . GLU A 1 130 ? 14.170 -0.470 -14.221 1.00 96.88 130 GLU A O 1
ATOM 966 N N . ALA A 1 131 ? 14.257 -0.722 -11.991 1.00 97.19 131 ALA A N 1
ATOM 967 C CA . ALA A 1 131 ? 12.877 -1.176 -11.853 1.00 97.19 131 ALA A CA 1
ATOM 968 C C . ALA A 1 131 ? 11.878 -0.106 -12.323 1.00 97.19 131 ALA A C 1
ATOM 970 O O . ALA A 1 131 ? 10.947 -0.405 -13.074 1.00 97.19 131 ALA A O 1
ATOM 971 N N . LEU A 1 132 ? 12.105 1.165 -11.969 1.00 96.94 132 LEU A N 1
ATOM 972 C CA . LEU A 1 132 ? 11.299 2.282 -12.469 1.00 96.94 132 LEU A CA 1
ATOM 973 C C . LEU A 1 132 ? 11.451 2.472 -13.988 1.00 96.94 132 LEU A C 1
ATOM 975 O O . LEU A 1 132 ? 10.460 2.740 -14.662 1.00 96.94 132 LEU A O 1
ATOM 979 N N . GLN A 1 133 ? 12.642 2.285 -14.565 1.00 97.50 133 GLN A N 1
ATOM 980 C CA . GLN A 1 133 ? 12.825 2.329 -16.027 1.00 97.50 133 GLN A CA 1
ATOM 981 C C . GLN A 1 133 ? 12.034 1.226 -16.741 1.00 97.50 133 GLN A C 1
ATOM 983 O O . GLN A 1 133 ? 11.367 1.494 -17.745 1.00 97.50 133 GLN A O 1
ATOM 988 N N . ARG A 1 134 ? 12.045 0.001 -16.199 1.00 97.62 134 ARG A N 1
ATOM 989 C CA . ARG A 1 134 ? 11.202 -1.097 -16.692 1.00 97.62 134 ARG A CA 1
ATOM 990 C C . ARG A 1 134 ? 9.719 -0.744 -16.585 1.00 97.62 134 ARG A C 1
ATOM 992 O O . ARG A 1 134 ? 8.989 -0.868 -17.567 1.00 97.62 134 ARG A O 1
ATOM 999 N N . ALA A 1 135 ? 9.280 -0.235 -15.433 1.00 97.50 135 ALA A N 1
ATOM 1000 C CA . ALA A 1 135 ? 7.896 0.178 -15.209 1.00 97.50 135 ALA A CA 1
ATOM 1001 C C . ALA A 1 135 ? 7.454 1.329 -16.135 1.00 97.50 135 ALA A C 1
ATOM 1003 O O . ALA A 1 135 ? 6.306 1.350 -16.573 1.00 97.50 135 ALA A O 1
ATOM 1004 N N . ALA A 1 136 ? 8.358 2.235 -16.518 1.00 97.50 136 ALA A N 1
ATOM 1005 C CA . ALA A 1 136 ? 8.103 3.298 -17.497 1.00 97.50 136 ALA A CA 1
ATOM 1006 C C . ALA A 1 136 ? 7.925 2.780 -18.940 1.00 97.50 136 ALA A C 1
ATOM 1008 O O . ALA A 1 136 ? 7.476 3.521 -19.814 1.00 97.50 136 ALA A O 1
ATOM 1009 N N . SER A 1 137 ? 8.234 1.505 -19.184 1.00 96.56 137 SER A N 1
ATOM 1010 C CA . SER A 1 137 ? 7.959 0.793 -20.440 1.00 96.56 137 SER A CA 1
ATOM 1011 C C . SER A 1 137 ? 6.785 -0.191 -20.315 1.00 96.56 137 SER A C 1
ATOM 1013 O O . SER A 1 137 ? 6.531 -0.968 -21.233 1.00 96.56 137 SER A O 1
ATOM 1015 N N . SER A 1 138 ? 6.075 -0.183 -19.179 1.00 95.88 138 SER A N 1
ATOM 1016 C CA . SER A 1 138 ? 4.904 -1.030 -18.933 1.00 95.88 138 SER A CA 1
ATOM 1017 C C . SER A 1 138 ? 3.777 -0.742 -19.928 1.00 95.88 138 SER A C 1
ATOM 1019 O O . SER A 1 138 ? 3.545 0.406 -20.305 1.00 95.88 138 SER A O 1
ATOM 1021 N N . SER A 1 139 ? 3.021 -1.781 -20.288 1.00 94.69 139 SER A N 1
ATOM 1022 C CA . SER A 1 139 ? 1.782 -1.655 -21.062 1.00 94.69 139 SER A CA 1
ATOM 1023 C C . SER A 1 139 ? 0.620 -1.070 -20.254 1.00 94.69 139 SER A C 1
ATOM 1025 O O . SER A 1 139 ? -0.338 -0.585 -20.850 1.00 94.69 139 SER A O 1
ATOM 1027 N N . ASP A 1 140 ? 0.692 -1.095 -18.917 1.00 97.50 140 ASP A N 1
ATOM 1028 C CA . ASP A 1 140 ? -0.282 -0.420 -18.054 1.00 97.50 140 ASP A CA 1
ATOM 1029 C C . ASP A 1 140 ? -0.041 1.102 -18.064 1.00 97.50 140 ASP A C 1
ATOM 1031 O O . ASP A 1 140 ? 0.982 1.552 -17.530 1.00 97.50 140 ASP A O 1
ATOM 1035 N N . PRO A 1 141 ? -0.971 1.920 -18.599 1.00 97.44 141 PRO A N 1
ATOM 1036 C CA . PRO A 1 141 ? -0.734 3.352 -18.796 1.00 97.44 141 PRO A CA 1
ATOM 1037 C C . PRO A 1 141 ? -0.505 4.117 -17.491 1.00 97.44 141 PRO A C 1
ATOM 1039 O O . PRO A 1 141 ? 0.235 5.102 -17.446 1.00 97.44 141 PRO A O 1
ATOM 1042 N N . ARG A 1 142 ? -1.152 3.687 -16.401 1.00 97.44 142 ARG A N 1
ATOM 1043 C CA . ARG A 1 142 ? -1.034 4.363 -15.109 1.00 97.44 142 ARG A CA 1
ATOM 1044 C C . ARG A 1 142 ? 0.327 4.094 -14.477 1.00 97.44 142 ARG A C 1
ATOM 1046 O O . ARG A 1 142 ? 0.965 5.051 -14.046 1.00 97.44 142 ARG A O 1
ATOM 1053 N N . LEU A 1 143 ? 0.785 2.845 -14.459 1.00 97.94 143 LEU A N 1
ATOM 1054 C CA . LEU A 1 143 ? 2.118 2.476 -13.988 1.00 97.94 143 LEU A CA 1
ATOM 1055 C C . LEU A 1 143 ? 3.205 3.150 -14.826 1.00 97.94 143 LEU A C 1
ATOM 1057 O O . LEU A 1 143 ? 4.125 3.739 -14.261 1.00 97.94 143 LEU A O 1
ATOM 1061 N N . GLN A 1 144 ? 3.044 3.144 -16.152 1.00 98.25 144 GLN A N 1
ATOM 1062 C CA . GLN A 1 144 ? 3.944 3.825 -17.077 1.00 98.25 144 GLN A CA 1
ATOM 1063 C C . GLN A 1 144 ? 4.105 5.307 -16.712 1.00 98.25 144 GLN A C 1
ATOM 1065 O O . GLN A 1 144 ? 5.223 5.806 -16.551 1.00 98.25 144 GLN A O 1
ATOM 1070 N N . ARG A 1 145 ? 2.979 6.009 -16.531 1.00 97.94 145 ARG A N 1
ATOM 1071 C CA . ARG A 1 145 ? 2.946 7.429 -16.162 1.00 97.94 145 ARG A CA 1
ATOM 1072 C C . ARG A 1 145 ? 3.577 7.690 -14.796 1.00 97.94 145 ARG A C 1
ATOM 1074 O O . ARG A 1 145 ? 4.345 8.638 -14.675 1.00 97.94 145 ARG A O 1
ATOM 1081 N N . LEU A 1 146 ? 3.264 6.875 -13.786 1.00 96.94 146 LEU A N 1
ATOM 1082 C CA . LEU A 1 146 ? 3.821 7.007 -12.433 1.00 96.94 146 LEU A CA 1
ATOM 1083 C C . LEU A 1 146 ? 5.344 6.849 -12.440 1.00 96.94 146 LEU A C 1
ATOM 1085 O O . LEU A 1 146 ? 6.051 7.697 -11.904 1.00 96.94 146 LEU A O 1
ATOM 1089 N N . ALA A 1 147 ? 5.849 5.814 -13.109 1.00 96.94 147 ALA A N 1
ATOM 1090 C CA . ALA A 1 147 ? 7.279 5.555 -13.198 1.00 96.94 147 ALA A CA 1
ATOM 1091 C C . ALA A 1 147 ? 8.019 6.635 -14.005 1.00 96.94 147 ALA A C 1
ATOM 1093 O O . ALA A 1 147 ? 9.080 7.105 -13.597 1.00 96.94 147 ALA A O 1
ATOM 1094 N N . THR A 1 148 ? 7.429 7.095 -15.112 1.00 97.12 148 THR A N 1
ATOM 1095 C CA . THR A 1 148 ? 7.991 8.186 -15.924 1.00 97.12 148 THR A CA 1
ATOM 1096 C C . THR A 1 148 ? 8.051 9.492 -15.134 1.00 97.12 148 THR A C 1
ATOM 1098 O O . THR A 1 148 ? 9.066 10.183 -15.168 1.00 97.12 148 THR A O 1
ATOM 1101 N N . ALA A 1 149 ? 6.986 9.820 -14.395 1.00 95.69 149 ALA A N 1
ATOM 1102 C CA . ALA A 1 149 ? 6.937 11.004 -13.544 1.00 95.69 149 ALA A CA 1
ATOM 1103 C C . ALA A 1 149 ? 7.984 10.938 -12.426 1.00 95.69 149 ALA A C 1
ATOM 1105 O O . ALA A 1 149 ? 8.689 11.921 -12.206 1.00 95.69 149 ALA A O 1
ATOM 1106 N N . ALA A 1 150 ? 8.137 9.775 -11.782 1.00 93.38 150 ALA A N 1
ATOM 1107 C CA . ALA A 1 150 ? 9.172 9.558 -10.781 1.00 93.38 150 ALA A CA 1
ATOM 1108 C C . ALA A 1 150 ? 10.561 9.848 -11.369 1.00 93.38 150 ALA A C 1
ATOM 1110 O O . ALA A 1 150 ? 11.281 10.695 -10.846 1.00 93.38 150 ALA A O 1
ATOM 1111 N N . LEU A 1 151 ? 10.914 9.203 -12.489 1.00 94.12 151 LEU A N 1
ATOM 1112 C CA . LEU A 1 151 ? 12.208 9.380 -13.163 1.00 94.12 151 LEU A CA 1
ATOM 1113 C C . LEU A 1 151 ? 12.454 10.833 -13.602 1.00 94.12 151 LEU A C 1
ATOM 1115 O O . LEU A 1 151 ? 13.585 11.310 -13.543 1.00 94.12 151 LEU A O 1
ATOM 1119 N N . ALA A 1 152 ? 11.413 11.540 -14.049 1.00 92.69 152 ALA A N 1
ATOM 1120 C CA . ALA A 1 152 ? 11.512 12.929 -14.489 1.00 92.69 152 ALA A CA 1
ATOM 1121 C C . ALA A 1 152 ? 11.739 13.911 -13.331 1.00 92.69 152 ALA A C 1
ATOM 1123 O O . ALA A 1 152 ? 12.462 14.887 -13.510 1.00 92.69 152 ALA A O 1
ATOM 1124 N N . ALA A 1 153 ? 11.175 13.643 -12.149 1.00 85.69 153 ALA A N 1
ATOM 1125 C CA . ALA A 1 153 ? 11.336 14.490 -10.965 1.00 85.69 153 ALA A CA 1
ATOM 1126 C C . ALA A 1 153 ? 12.781 14.538 -10.428 1.00 85.69 153 ALA A C 1
ATOM 1128 O O . ALA A 1 153 ? 13.054 15.277 -9.486 1.00 85.69 153 ALA A O 1
ATOM 1129 N N . ARG A 1 154 ? 13.696 13.740 -10.996 1.00 73.19 154 ARG A N 1
ATOM 1130 C CA . ARG A 1 154 ? 15.073 13.555 -10.508 1.00 73.19 154 ARG A CA 1
ATOM 1131 C C . ARG A 1 154 ? 16.152 13.727 -11.567 1.00 73.19 154 ARG A C 1
ATOM 1133 O O . ARG A 1 154 ? 17.251 13.195 -11.411 1.00 73.19 154 ARG A O 1
ATOM 1140 N N . ARG A 1 155 ? 15.813 14.418 -12.652 1.00 56.31 155 ARG A N 1
ATOM 1141 C CA . ARG A 1 155 ? 16.775 14.857 -13.665 1.00 56.31 155 ARG A CA 1
ATOM 1142 C C . ARG A 1 155 ? 17.430 16.175 -13.287 1.00 56.31 155 ARG A C 1
ATOM 1144 O O . ARG A 1 155 ? 16.748 16.999 -12.643 1.00 56.31 155 ARG A O 1
#

pLDDT: mean 90.32, std 12.18, range [33.75, 98.25]

Secondary structure (DSSP, 8-state):
------SS--HHHHHHHHTTSS-GGGGHHHHHHHTT-S-HHHHHHHHHHHHH-SS--GGGHHHHHHHSSTTS-HHHHHHHHHHHTTSHHHHHHTHHHHHHHHHH-S-HHHHHHHHHHHHH-SS--HHHHHHHHHHTT-SSHHHHHHHHHHHHTT-